Protein AF-A0A2X3H205-F1 (afdb_monomer_l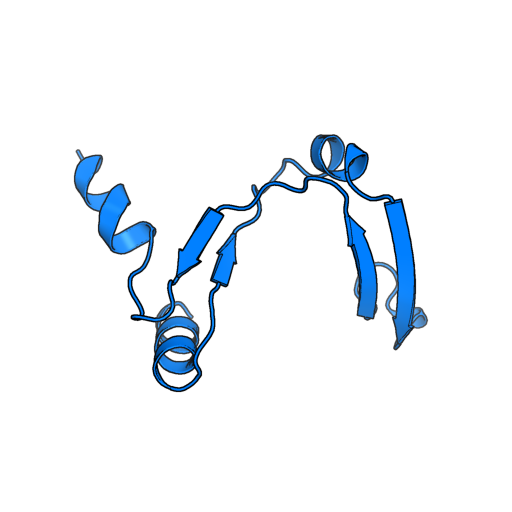ite)

InterPro domains:
  IPR004647 Fe-S hydro-lyase, tartrate dehydratase beta-type, catalytic domain [PF05683] (8-71)
  IPR036660 Fe-S hydro-lyase, tartrate dehydratase beta-type, catalytic domain superfamily [G3DSA:3.20.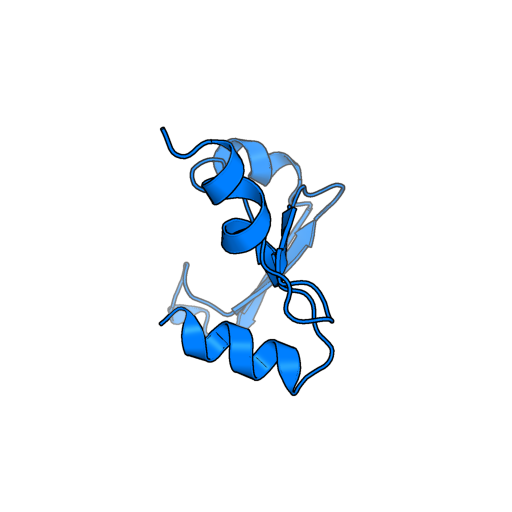130.10] (2-70)
  IPR036660 Fe-S hydro-lyase, tartrate dehydratase beta-type, catalytic domain superfamily [SSF117457] (11-68)

pLDDT: mean 87.15, std 14.91, range [45.0, 98.44]

Structure (mmCIF, N/CA/C/O backbone):
data_AF-A0A2X3H205-F1
#
_entry.id   AF-A0A2X3H205-F1
#
loop_
_atom_site.group_PDB
_atom_site.id
_atom_site.type_symbol
_atom_site.label_atom_id
_atom_site.label_alt_id
_atom_site.label_comp_id
_atom_site.label_asym_id
_atom_site.label_entity_id
_atom_site.label_seq_id
_atom_site.pdbx_PDB_ins_code
_atom_site.Cartn_x
_atom_site.Cartn_y
_atom_site.Cartn_z
_atom_site.occupancy
_atom_site.B_iso_or_equiv
_atom_site.auth_seq_id
_atom_site.auth_comp_id
_atom_site.auth_asym_id
_atom_site.auth_atom_id
_atom_site.pdbx_PDB_model_num
ATOM 1 N N . MET A 1 1 ? 18.475 8.095 -5.811 1.00 45.00 1 MET A N 1
ATOM 2 C CA . MET A 1 1 ? 17.430 7.196 -5.263 1.00 45.00 1 MET A CA 1
ATOM 3 C C . MET A 1 1 ? 16.900 6.103 -6.204 1.00 45.00 1 MET A C 1
ATOM 5 O O . MET A 1 1 ? 16.723 5.008 -5.689 1.00 45.00 1 MET A O 1
ATOM 9 N N . PRO A 1 2 ? 16.656 6.289 -7.523 1.00 47.69 2 PRO A N 1
ATOM 10 C CA . PRO A 1 2 ? 15.989 5.244 -8.327 1.00 47.69 2 PRO A CA 1
ATOM 11 C C . PRO A 1 2 ? 16.826 3.968 -8.546 1.00 47.69 2 PRO A C 1
ATOM 13 O O . PRO A 1 2 ? 16.268 2.893 -8.736 1.00 47.69 2 PRO A O 1
ATOM 16 N N . ILE A 1 3 ? 18.157 4.063 -8.471 1.00 51.97 3 ILE A N 1
ATOM 17 C CA . ILE A 1 3 ? 19.069 2.923 -8.666 1.00 51.97 3 ILE A CA 1
ATOM 18 C C . ILE A 1 3 ? 19.003 1.915 -7.506 1.00 51.97 3 ILE A C 1
ATOM 20 O O . ILE A 1 3 ? 19.030 0.715 -7.744 1.00 51.97 3 ILE A O 1
ATOM 24 N N . MET A 1 4 ? 18.853 2.370 -6.257 1.00 49.75 4 MET A N 1
ATOM 25 C CA . MET A 1 4 ? 18.955 1.496 -5.077 1.00 49.75 4 MET A CA 1
ATOM 26 C C . MET A 1 4 ? 17.786 0.499 -4.964 1.00 49.75 4 MET A C 1
ATOM 28 O O . MET A 1 4 ? 17.998 -0.664 -4.623 1.00 49.75 4 MET A O 1
ATOM 32 N N . LEU A 1 5 ? 16.568 0.928 -5.318 1.00 57.56 5 LEU A N 1
ATOM 33 C CA . LEU A 1 5 ? 15.383 0.059 -5.341 1.00 57.56 5 LEU A CA 1
ATOM 34 C C . LEU A 1 5 ? 15.426 -0.951 -6.497 1.00 57.56 5 LEU A C 1
ATOM 36 O O . LEU A 1 5 ? 15.074 -2.111 -6.304 1.00 57.56 5 LEU A O 1
ATOM 40 N N . GLN A 1 6 ? 15.914 -0.541 -7.675 1.00 56.38 6 GLN A N 1
ATOM 41 C CA . GLN A 1 6 ? 16.073 -1.445 -8.822 1.00 56.38 6 GLN A CA 1
ATOM 42 C C . GLN A 1 6 ? 17.099 -2.550 -8.539 1.00 56.38 6 GLN A C 1
ATOM 44 O O . GLN A 1 6 ? 16.876 -3.699 -8.910 1.00 56.38 6 GLN A O 1
ATOM 49 N N . THR A 1 7 ? 18.206 -2.223 -7.867 1.00 50.41 7 THR A N 1
ATOM 50 C CA . THR A 1 7 ? 19.247 -3.207 -7.536 1.00 50.41 7 THR A CA 1
ATOM 51 C C . THR A 1 7 ? 18.788 -4.197 -6.462 1.00 50.41 7 THR A C 1
ATOM 53 O O . THR A 1 7 ? 19.071 -5.386 -6.584 1.00 50.41 7 THR A O 1
ATOM 56 N N . SER A 1 8 ? 18.033 -3.755 -5.448 1.00 56.91 8 SER A N 1
ATOM 57 C CA . SER A 1 8 ? 17.502 -4.676 -4.425 1.00 56.91 8 SER A CA 1
ATOM 58 C C . SER A 1 8 ? 16.473 -5.660 -4.989 1.00 56.91 8 SER A C 1
ATOM 60 O O . SER A 1 8 ? 16.541 -6.838 -4.659 1.00 56.91 8 SER A O 1
ATOM 62 N N . ALA A 1 9 ? 15.575 -5.220 -5.881 1.00 56.06 9 ALA A N 1
ATOM 63 C CA . ALA A 1 9 ? 14.599 -6.106 -6.531 1.00 56.06 9 ALA A CA 1
ATOM 64 C C . ALA A 1 9 ? 15.236 -7.120 -7.503 1.00 56.06 9 ALA A C 1
ATOM 66 O O . ALA A 1 9 ? 14.628 -8.131 -7.823 1.00 56.06 9 ALA A O 1
ATOM 67 N N . LYS A 1 10 ? 16.466 -6.876 -7.974 1.00 53.72 10 LYS A N 1
ATOM 68 C CA . LYS A 1 10 ? 17.211 -7.856 -8.782 1.00 53.72 10 LYS A CA 1
ATOM 69 C C . LYS A 1 10 ? 17.875 -8.950 -7.949 1.00 53.72 10 LYS A C 1
ATOM 71 O O . LYS A 1 10 ? 18.036 -10.061 -8.436 1.00 53.72 10 LYS A O 1
ATOM 76 N N . ASN A 1 11 ? 18.266 -8.636 -6.716 1.00 57.91 11 ASN A N 1
ATOM 77 C CA . ASN A 1 11 ? 18.963 -9.569 -5.825 1.00 57.91 11 ASN A CA 1
ATOM 78 C C . ASN A 1 11 ? 18.021 -10.246 -4.811 1.00 57.91 11 ASN A C 1
ATOM 80 O O . ASN A 1 11 ? 18.434 -11.163 -4.106 1.00 57.91 11 ASN A O 1
ATOM 84 N N . MET A 1 12 ? 16.760 -9.809 -4.740 1.00 62.97 12 MET A N 1
ATOM 85 C CA . MET A 1 12 ? 15.677 -10.418 -3.969 1.00 62.97 12 MET A CA 1
ATOM 86 C C . MET A 1 12 ? 14.473 -10.622 -4.886 1.00 62.97 12 MET A C 1
ATOM 88 O O . MET A 1 12 ? 14.046 -9.677 -5.538 1.00 62.97 12 MET A O 1
ATOM 92 N N . VAL A 1 13 ? 13.885 -11.821 -4.910 1.00 74.94 13 VAL A N 1
ATOM 93 C CA . VAL A 1 13 ? 12.673 -12.083 -5.703 1.00 74.94 13 VAL A CA 1
ATOM 94 C C . VAL A 1 13 ? 11.500 -11.313 -5.088 1.00 74.94 13 VAL A C 1
ATOM 96 O O . VAL A 1 13 ? 10.955 -11.717 -4.063 1.00 74.94 13 VAL A O 1
ATOM 99 N N . GLY A 1 14 ? 11.126 -10.180 -5.684 1.00 85.38 14 GLY A N 1
ATOM 100 C CA . GLY A 1 14 ? 10.067 -9.314 -5.167 1.00 85.38 14 GLY A CA 1
ATOM 101 C C . GLY A 1 14 ? 9.442 -8.420 -6.236 1.00 85.38 14 GLY A C 1
ATOM 102 O O . GLY A 1 14 ? 10.035 -8.166 -7.279 1.00 85.38 14 GLY A O 1
ATOM 103 N N . VAL A 1 15 ? 8.227 -7.940 -5.961 1.00 90.44 15 VAL A N 1
ATOM 104 C CA . VAL A 1 15 ? 7.464 -7.030 -6.831 1.00 90.44 15 VAL A CA 1
ATOM 105 C C . VAL A 1 15 ? 7.228 -5.715 -6.094 1.00 90.44 15 VAL A C 1
ATOM 107 O O . VAL A 1 15 ? 6.844 -5.717 -4.924 1.00 90.44 15 VAL A O 1
ATOM 110 N N . SER A 1 16 ? 7.417 -4.584 -6.777 1.00 92.62 16 SER A N 1
ATOM 111 C CA . SER A 1 16 ? 7.061 -3.262 -6.251 1.00 92.62 16 SER A CA 1
ATOM 112 C C . SER A 1 16 ? 5.698 -2.827 -6.781 1.00 92.62 16 SER A C 1
ATOM 114 O O . SER A 1 16 ? 5.504 -2.692 -7.992 1.00 92.62 16 SER A O 1
ATOM 116 N N . LEU A 1 17 ? 4.758 -2.592 -5.867 1.00 93.69 17 LEU A N 1
ATOM 117 C CA . LEU A 1 17 ? 3.395 -2.169 -6.172 1.00 93.69 17 LEU A CA 1
ATOM 118 C C . LEU A 1 17 ? 3.247 -0.665 -5.927 1.00 93.69 17 LEU A C 1
ATOM 120 O O . LEU A 1 17 ? 3.497 -0.171 -4.829 1.00 93.69 17 LEU A O 1
ATOM 124 N N . LEU A 1 18 ? 2.826 0.064 -6.955 1.00 93.81 18 LEU A N 1
ATOM 125 C CA . LEU A 1 18 ? 2.584 1.500 -6.910 1.00 93.81 18 LEU A CA 1
ATOM 126 C C . LEU A 1 18 ? 1.115 1.770 -6.585 1.00 93.81 18 LEU A C 1
ATOM 128 O O . LEU A 1 18 ? 0.211 1.297 -7.280 1.00 93.81 18 LEU A O 1
ATOM 132 N N . GLY A 1 19 ? 0.883 2.564 -5.542 1.00 92.31 19 GLY A N 1
ATOM 133 C CA . GLY A 1 19 ? -0.409 3.191 -5.284 1.00 92.31 19 GLY A CA 1
ATOM 134 C C . GLY A 1 19 ? -0.592 4.460 -6.119 1.00 92.31 19 GLY A C 1
ATOM 135 O O . GLY A 1 19 ? 0.376 5.090 -6.544 1.00 92.31 19 GLY A O 1
ATOM 136 N N . ILE A 1 20 ? -1.845 4.862 -6.326 1.00 92.25 20 ILE A 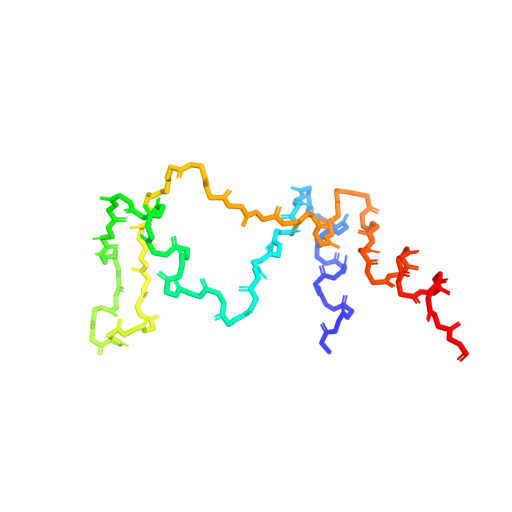N 1
ATOM 137 C CA . ILE A 1 20 ? -2.160 6.140 -6.972 1.00 92.25 20 ILE A CA 1
ATOM 138 C C . ILE A 1 20 ? -2.030 7.272 -5.947 1.00 92.25 20 ILE A C 1
ATOM 140 O O . ILE A 1 20 ? -2.776 7.324 -4.966 1.00 92.25 20 ILE A O 1
ATOM 144 N N . GLY A 1 21 ? -1.084 8.183 -6.184 1.00 92.06 21 GLY A N 1
ATOM 145 C CA . GLY A 1 21 ? -0.900 9.383 -5.367 1.00 92.06 21 GLY A CA 1
ATOM 146 C C . GLY A 1 21 ? -2.121 10.306 -5.426 1.00 92.06 21 GLY A C 1
ATOM 147 O O . GLY A 1 21 ? -2.752 10.444 -6.469 1.00 92.06 21 GLY A O 1
ATOM 148 N N . GLY A 1 22 ? -2.480 10.916 -4.294 1.00 94.31 22 GLY A N 1
ATOM 149 C CA . GLY A 1 22 ? -3.623 11.837 -4.190 1.00 94.31 22 GLY A CA 1
ATOM 150 C C . GLY A 1 22 ? -5.007 11.175 -4.129 1.00 94.31 22 GLY A C 1
ATOM 151 O O . GLY A 1 22 ? -5.986 11.848 -3.831 1.00 94.31 22 GLY A O 1
ATOM 152 N N . ALA A 1 23 ? -5.115 9.859 -4.333 1.00 92.44 23 ALA A N 1
ATOM 153 C CA . ALA A 1 23 ? -6.394 9.139 -4.330 1.00 92.44 23 ALA A CA 1
ATOM 154 C C . ALA A 1 23 ? -6.789 8.558 -2.955 1.00 92.44 23 ALA A C 1
ATOM 156 O O . ALA A 1 23 ? -7.629 7.659 -2.884 1.00 92.44 23 ALA A O 1
ATOM 157 N N . SER A 1 24 ? -6.198 9.039 -1.855 1.00 90.38 24 SER A N 1
ATOM 158 C CA . SER A 1 24 ? -6.364 8.448 -0.516 1.00 90.38 24 SER A CA 1
ATOM 159 C C . SER A 1 24 ? -7.828 8.388 -0.071 1.00 90.38 24 SER A C 1
ATOM 161 O O . SER A 1 24 ? -8.295 7.317 0.295 1.00 90.38 24 SER A O 1
ATOM 163 N N . ALA A 1 25 ? -8.580 9.486 -0.196 1.00 92.19 25 ALA A N 1
ATOM 164 C CA . ALA A 1 25 ? -9.983 9.554 0.226 1.00 92.19 25 ALA A CA 1
ATOM 165 C C . ALA A 1 25 ? -10.892 8.539 -0.495 1.00 92.19 25 ALA A C 1
ATOM 167 O O . ALA A 1 25 ? -11.804 7.971 0.105 1.00 92.19 25 ALA A O 1
ATOM 168 N N . ILE A 1 26 ? -10.637 8.282 -1.781 1.00 92.06 26 ILE A N 1
ATOM 169 C CA . ILE A 1 26 ? -11.380 7.281 -2.561 1.00 92.06 26 ILE A CA 1
ATOM 170 C C . ILE A 1 26 ? -10.950 5.876 -2.135 1.00 92.06 26 ILE A C 1
ATOM 172 O O . ILE A 1 26 ? -11.792 5.008 -1.901 1.00 92.06 26 ILE A O 1
ATOM 176 N N . ASN A 1 27 ? -9.643 5.673 -1.986 1.00 91.31 27 ASN A N 1
ATOM 177 C CA . ASN A 1 27 ? -9.055 4.389 -1.639 1.00 91.31 27 ASN A CA 1
ATOM 178 C C . ASN A 1 27 ? -9.403 3.928 -0.213 1.00 91.31 27 ASN A C 1
ATOM 180 O O . ASN A 1 27 ? -9.477 2.722 0.023 1.00 91.31 27 ASN A O 1
ATOM 184 N N . THR A 1 28 ? -9.703 4.843 0.717 1.00 92.38 28 THR A N 1
ATOM 185 C CA . THR A 1 28 ? -10.143 4.505 2.084 1.00 92.38 28 THR A CA 1
ATOM 186 C C . THR A 1 28 ? -11.398 3.628 2.103 1.00 92.38 28 THR A C 1
ATOM 188 O O . THR A 1 28 ? -11.551 2.814 3.008 1.00 92.38 28 THR A O 1
ATOM 191 N N . LYS A 1 29 ? -12.253 3.685 1.069 1.00 94.06 29 LYS A N 1
ATOM 192 C CA . LYS A 1 29 ? -13.434 2.803 0.931 1.00 94.06 29 LYS A CA 1
ATOM 193 C C . LYS A 1 29 ? -13.084 1.307 0.894 1.00 94.06 29 LYS A C 1
ATOM 195 O O . LYS A 1 29 ? -13.939 0.463 1.163 1.00 94.06 29 LYS A O 1
ATOM 200 N N . HIS A 1 30 ? -11.841 0.983 0.549 1.00 95.38 30 HIS A N 1
ATOM 201 C CA . HIS A 1 30 ? -11.336 -0.383 0.446 1.00 95.38 30 HIS A CA 1
ATOM 202 C C . HIS A 1 30 ? -10.631 -0.868 1.720 1.00 95.38 30 HIS A C 1
ATOM 204 O O . HIS A 1 30 ? -10.329 -2.055 1.816 1.00 95.38 30 HIS A O 1
ATOM 210 N N . VAL A 1 31 ? -10.391 0.002 2.706 1.00 96.25 31 VAL A N 1
ATOM 211 C CA . VAL A 1 31 ? -9.800 -0.370 4.001 1.00 96.25 31 VAL A CA 1
ATOM 212 C C . VAL A 1 31 ? -10.872 -1.027 4.874 1.00 96.25 31 VAL A C 1
ATOM 214 O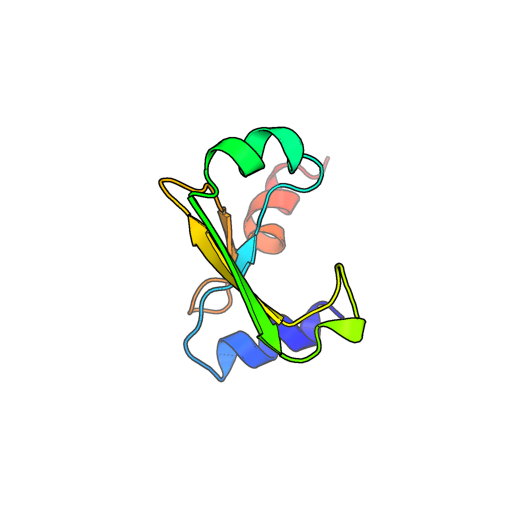 O . VAL A 1 31 ? -11.947 -0.458 5.051 1.00 96.25 31 VAL A O 1
ATOM 217 N N . LYS A 1 32 ? -10.605 -2.218 5.427 1.00 97.62 32 LYS A N 1
ATOM 218 C CA . LYS A 1 32 ? -11.533 -2.898 6.359 1.00 97.62 32 LYS A CA 1
ATOM 219 C C . LYS A 1 32 ? -11.076 -2.870 7.805 1.00 97.62 32 LYS A C 1
ATOM 221 O O . LYS A 1 32 ? -11.919 -2.902 8.692 1.00 97.62 32 LYS A O 1
ATOM 226 N N . SER A 1 33 ? -9.772 -2.803 8.052 1.00 97.81 33 SER A N 1
ATOM 227 C CA . SER A 1 33 ? -9.243 -2.634 9.402 1.00 97.81 33 SER A CA 1
ATOM 228 C C . SER A 1 33 ? -7.864 -1.992 9.384 1.00 97.81 33 SER A C 1
ATOM 230 O O . SER A 1 33 ? -7.124 -2.098 8.402 1.00 97.81 33 SER A O 1
ATOM 232 N N . VAL A 1 34 ? -7.543 -1.317 10.487 1.00 97.38 34 VAL A N 1
ATOM 233 C CA . VAL A 1 34 ? -6.239 -0.717 10.767 1.00 97.38 34 VAL A CA 1
ATOM 234 C C . VAL A 1 34 ? -5.896 -1.025 12.219 1.00 97.38 34 VAL A C 1
ATOM 236 O O . VAL A 1 34 ? -6.671 -0.705 13.116 1.00 97.38 34 VAL A O 1
ATOM 239 N N . GLU A 1 35 ? -4.738 -1.631 12.438 1.00 98.19 35 GLU A N 1
ATOM 240 C CA . GLU A 1 35 ? -4.195 -1.951 13.758 1.00 98.19 35 GLU A CA 1
ATOM 241 C C . GLU A 1 35 ? -2.781 -1.374 13.860 1.00 98.19 35 GLU A C 1
ATOM 243 O O . GLU A 1 35 ? -1.968 -1.561 12.952 1.00 98.19 35 GLU A O 1
ATOM 248 N N . ILE A 1 36 ? -2.481 -0.659 14.946 1.00 98.31 36 ILE A N 1
ATOM 249 C CA . ILE A 1 36 ? -1.121 -0.186 15.233 1.00 98.31 36 ILE A CA 1
ATOM 250 C C . ILE A 1 36 ? -0.351 -1.348 15.862 1.00 98.31 36 ILE A C 1
ATOM 252 O O . ILE A 1 36 ? -0.739 -1.832 16.920 1.00 98.31 36 ILE A O 1
ATOM 256 N N . LEU A 1 37 ? 0.738 -1.778 15.221 1.00 98.38 37 LEU A N 1
ATOM 257 C CA . LEU A 1 37 ? 1.570 -2.885 15.705 1.00 98.38 37 LEU A CA 1
ATOM 258 C C . LEU A 1 37 ? 2.759 -2.418 16.554 1.00 98.38 37 LEU A C 1
ATOM 260 O O . LEU A 1 37 ? 3.205 -3.152 17.429 1.00 98.38 37 LEU A O 1
ATOM 264 N N . ALA A 1 38 ? 3.303 -1.229 16.278 1.00 98.38 38 ALA A N 1
ATOM 265 C CA . ALA A 1 38 ? 4.458 -0.685 16.991 1.00 98.38 38 ALA A CA 1
ATOM 266 C C . ALA A 1 38 ? 4.555 0.842 16.838 1.00 98.38 38 ALA A C 1
ATOM 268 O O . ALA A 1 38 ? 4.049 1.400 15.859 1.00 98.38 38 ALA A O 1
ATOM 269 N N . TYR A 1 39 ? 5.257 1.487 17.777 1.00 98.12 39 TYR A N 1
ATOM 270 C CA . TYR A 1 39 ? 5.587 2.921 17.773 1.00 98.12 39 TYR A CA 1
ATOM 271 C C . TYR A 1 39 ? 4.356 3.842 17.689 1.00 98.12 39 TYR A C 1
ATOM 273 O O . TYR A 1 39 ? 4.260 4.709 16.819 1.00 98.12 39 TYR A O 1
ATOM 281 N N . GLY A 1 40 ? 3.358 3.612 18.550 1.00 97.75 40 GLY A N 1
ATOM 282 C CA . GLY A 1 40 ? 2.083 4.341 18.528 1.00 97.75 40 GLY A CA 1
ATOM 283 C C . GLY A 1 40 ? 2.221 5.847 18.775 1.00 97.75 40 GLY A C 1
ATOM 284 O O . GLY A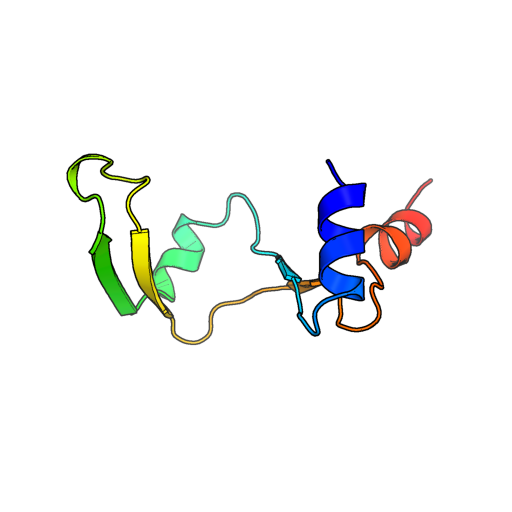 1 40 ? 1.435 6.631 18.244 1.00 97.75 40 GLY A O 1
ATOM 285 N N . GLU A 1 41 ? 3.254 6.254 19.505 1.00 98.06 41 GLU A N 1
ATOM 286 C CA . GLU A 1 41 ? 3.620 7.644 19.773 1.00 98.06 41 GLU A CA 1
ATOM 287 C C . GLU A 1 41 ? 3.956 8.447 18.506 1.00 98.06 41 GLU A C 1
ATOM 289 O O . GLU A 1 41 ? 3.783 9.663 18.497 1.00 98.06 41 GLU A O 1
ATOM 294 N N . LEU A 1 42 ? 4.353 7.780 17.413 1.00 98.44 42 LEU A N 1
ATOM 295 C CA . LEU A 1 42 ? 4.609 8.416 16.113 1.00 98.44 42 LEU A CA 1
ATOM 296 C C . LEU A 1 42 ? 3.320 8.731 15.328 1.00 98.44 42 LEU A C 1
ATOM 298 O O . LEU A 1 42 ? 3.367 9.252 14.212 1.00 98.44 42 LEU A O 1
ATOM 302 N N . GLY A 1 43 ? 2.147 8.379 15.864 1.00 97.19 43 GLY A N 1
ATOM 303 C CA . GLY A 1 43 ? 0.850 8.691 15.267 1.00 97.19 43 GLY A CA 1
ATOM 304 C C . GLY A 1 43 ? 0.697 8.158 13.837 1.00 97.19 43 GLY A C 1
ATOM 305 O O . GLY A 1 43 ? 0.632 6.947 13.591 1.00 97.19 43 GLY A O 1
ATOM 306 N N . THR A 1 44 ? 0.611 9.062 12.858 1.00 95.75 44 THR A N 1
ATOM 307 C CA . THR A 1 44 ? 0.423 8.717 11.437 1.00 95.75 44 THR A CA 1
ATOM 308 C C . THR A 1 44 ? 1.568 7.887 10.863 1.00 95.75 44 THR A C 1
ATOM 310 O O . THR A 1 44 ? 1.320 7.057 9.988 1.00 95.75 44 THR A O 1
ATOM 313 N N . GLU A 1 45 ? 2.774 8.022 11.410 1.00 97.69 45 GLU A N 1
ATOM 314 C CA . GLU A 1 45 ? 3.991 7.349 10.937 1.00 97.69 45 GLU A CA 1
ATOM 315 C C . GLU A 1 45 ? 4.239 5.984 11.606 1.00 97.69 45 GLU A C 1
ATOM 317 O O . GLU A 1 45 ? 5.157 5.265 11.220 1.00 97.69 45 GLU A O 1
ATOM 322 N N . SER A 1 46 ? 3.399 5.582 12.570 1.00 98.31 46 SER A N 1
ATOM 323 C CA . SER A 1 46 ? 3.516 4.283 13.250 1.00 98.31 46 SER A CA 1
ATOM 324 C C . SER A 1 46 ? 3.353 3.084 12.305 1.00 98.31 46 SER A C 1
ATOM 326 O O . SER A 1 46 ? 2.672 3.178 11.274 1.00 98.31 46 SER A O 1
ATOM 328 N N . ILE A 1 47 ? 3.915 1.929 12.683 1.00 98.06 47 ILE A N 1
ATOM 329 C CA . ILE A 1 47 ? 3.780 0.683 11.915 1.00 98.06 47 ILE A CA 1
ATOM 330 C C . ILE A 1 47 ? 2.358 0.146 12.077 1.00 98.06 47 ILE A C 1
ATOM 332 O O . ILE A 1 47 ? 1.898 -0.105 13.194 1.00 98.06 47 ILE A O 1
ATOM 336 N N . LYS A 1 48 ? 1.666 -0.060 10.952 1.00 97.75 48 LYS A N 1
ATOM 337 C CA . LYS A 1 48 ? 0.259 -0.472 10.919 1.00 97.75 48 LYS A CA 1
ATOM 338 C C . LYS A 1 48 ? 0.069 -1.759 10.128 1.00 97.75 48 LYS A C 1
ATOM 340 O O . LYS A 1 48 ? 0.587 -1.894 9.020 1.00 97.75 48 LYS A O 1
ATOM 345 N N . LYS A 1 49 ? -0.747 -2.667 10.659 1.00 98.00 49 LYS A N 1
ATOM 346 C CA . LYS A 1 49 ? -1.355 -3.757 9.895 1.00 98.00 49 LYS A CA 1
ATOM 347 C C . LYS A 1 49 ? -2.669 -3.253 9.324 1.00 98.00 49 LYS A C 1
ATOM 349 O O . LYS A 1 49 ? -3.567 -2.871 10.070 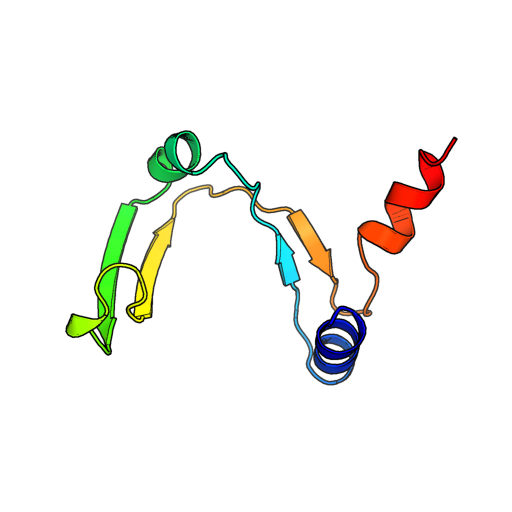1.00 98.00 49 LYS A O 1
ATOM 354 N N . ILE A 1 50 ? -2.771 -3.233 8.001 1.00 96.88 50 ILE A N 1
ATOM 355 C CA . ILE A 1 50 ? -3.953 -2.735 7.299 1.00 96.88 50 ILE A CA 1
ATOM 356 C C . ILE A 1 50 ? -4.517 -3.864 6.449 1.00 96.88 50 ILE A C 1
ATOM 358 O O . ILE A 1 50 ? -3.797 -4.454 5.642 1.00 96.88 50 ILE A O 1
ATOM 362 N N . TYR A 1 51 ? -5.803 -4.159 6.625 1.00 97.31 51 TYR A N 1
ATOM 363 C CA . TYR A 1 51 ? -6.518 -5.082 5.751 1.00 97.31 51 TYR A CA 1
ATOM 364 C C . TYR A 1 51 ? -7.295 -4.302 4.698 1.00 97.31 51 TYR A C 1
ATOM 366 O O . TYR A 1 51 ? -8.045 -3.374 5.022 1.00 97.31 51 TYR A O 1
ATOM 374 N N . PHE A 1 52 ? -7.175 -4.733 3.445 1.00 95.75 52 PHE A N 1
ATOM 375 C CA . PHE A 1 52 ? -7.913 -4.168 2.329 1.00 95.75 52 PHE A CA 1
ATOM 376 C C . PHE A 1 52 ? -8.755 -5.223 1.609 1.00 95.75 52 PHE A C 1
ATOM 378 O O . PHE A 1 52 ? -8.352 -6.376 1.493 1.00 95.75 52 PHE A O 1
ATOM 385 N N . ASP A 1 53 ? -9.881 -4.796 1.043 1.00 95.75 53 ASP A N 1
ATOM 386 C CA . ASP A 1 53 ? -10.695 -5.581 0.112 1.00 95.75 53 ASP A CA 1
ATOM 387 C C . ASP A 1 53 ? -10.724 -4.884 -1.252 1.00 95.75 53 ASP A C 1
ATOM 389 O O . ASP A 1 53 ? -11.185 -3.742 -1.373 1.00 95.75 53 ASP A O 1
ATOM 393 N N . ARG A 1 54 ? -10.243 -5.580 -2.288 1.00 94.19 54 ARG A N 1
ATOM 394 C CA . ARG A 1 54 ? -10.199 -5.086 -3.677 1.00 94.19 54 ARG A CA 1
ATOM 395 C C . ARG A 1 54 ? -9.471 -3.740 -3.833 1.00 94.19 54 ARG A C 1
ATOM 397 O O . ARG A 1 54 ? -9.940 -2.846 -4.533 1.00 94.19 54 ARG A O 1
ATOM 404 N N . TYR A 1 55 ? -8.309 -3.601 -3.194 1.00 93.94 55 TYR A N 1
ATOM 405 C CA . TYR A 1 55 ? -7.444 -2.429 -3.349 1.00 93.94 55 TYR A CA 1
ATOM 406 C C . TYR A 1 55 ? -6.680 -2.461 -4.675 1.00 93.94 55 TYR A C 1
ATOM 408 O O . TYR A 1 55 ? -6.157 -3.499 -5.077 1.00 93.94 55 TYR A O 1
ATOM 416 N N . ARG A 1 56 ? -6.609 -1.317 -5.360 1.00 91.00 56 ARG A N 1
ATOM 417 C CA . ARG A 1 56 ? -6.001 -1.212 -6.692 1.00 91.00 56 ARG A CA 1
ATOM 418 C C . ARG A 1 56 ? -4.569 -0.700 -6.602 1.00 91.00 56 ARG A C 1
ATOM 420 O O . ARG A 1 56 ? -4.309 0.330 -5.987 1.00 91.00 56 ARG A O 1
ATOM 427 N N . VAL A 1 57 ? -3.667 -1.397 -7.283 1.00 94.50 57 VAL A N 1
ATOM 428 C CA . VAL A 1 57 ? -2.242 -1.066 -7.410 1.00 94.50 57 VAL A CA 1
ATOM 429 C C . VAL A 1 57 ? -1.756 -1.378 -8.819 1.00 94.50 57 VAL A C 1
ATOM 431 O O . VAL A 1 57 ? -2.409 -2.113 -9.560 1.00 94.50 57 VAL A O 1
ATOM 434 N N . ILE A 1 58 ? -0.606 -0.817 -9.181 1.00 95.06 58 ILE A N 1
ATOM 435 C CA . ILE A 1 58 ? 0.073 -1.060 -10.456 1.00 95.06 58 ILE A CA 1
ATOM 436 C C . ILE A 1 58 ? 1.420 -1.724 -10.170 1.00 95.06 58 ILE A C 1
ATOM 438 O O . ILE A 1 58 ? 2.107 -1.333 -9.230 1.00 95.06 58 ILE A O 1
ATOM 442 N N . VAL A 1 59 ? 1.829 -2.694 -10.988 1.00 94.06 59 VAL A N 1
ATOM 443 C CA . VAL A 1 59 ? 3.196 -3.229 -10.928 1.00 94.06 59 VAL A CA 1
ATOM 444 C C . VAL A 1 59 ? 4.161 -2.157 -11.435 1.00 94.06 59 VAL A C 1
ATOM 446 O O . VAL A 1 59 ? 4.173 -1.822 -12.617 1.00 94.06 59 VAL A O 1
ATOM 449 N N . GLY A 1 60 ? 4.937 -1.577 -10.522 1.00 93.56 60 GLY A N 1
ATOM 450 C CA . GLY A 1 60 ? 5.955 -0.580 -10.845 1.00 93.56 60 GLY A CA 1
ATOM 451 C C . GLY A 1 60 ? 7.284 -1.204 -11.242 1.00 93.56 60 GLY A C 1
ATOM 452 O O . GLY A 1 60 ? 7.923 -0.723 -12.177 1.00 93.56 60 GLY A O 1
ATOM 453 N N . ILE A 1 61 ? 7.684 -2.256 -10.522 1.00 92.38 61 ILE A N 1
ATOM 454 C CA . ILE A 1 61 ? 8.883 -3.058 -10.787 1.00 92.38 61 ILE A CA 1
ATOM 455 C C . ILE A 1 61 ? 8.496 -4.531 -10.659 1.00 92.38 61 ILE A C 1
ATOM 457 O O . ILE A 1 61 ? 7.943 -4.913 -9.624 1.00 92.38 61 ILE A O 1
ATOM 461 N N . ASP A 1 62 ? 8.754 -5.327 -11.693 1.00 91.00 62 ASP A N 1
ATOM 462 C CA . ASP A 1 62 ? 8.514 -6.774 -11.671 1.00 91.00 62 ASP A CA 1
ATOM 463 C C . ASP A 1 62 ? 9.723 -7.560 -11.129 1.00 91.00 62 ASP A C 1
ATOM 465 O O . ASP A 1 62 ? 10.767 -6.993 -10.799 1.00 91.00 62 ASP A O 1
ATOM 469 N N . THR A 1 63 ? 9.581 -8.884 -11.039 1.00 89.06 63 THR A N 1
ATOM 470 C CA . THR A 1 63 ? 10.623 -9.793 -10.532 1.00 89.06 63 THR A CA 1
ATOM 471 C C . THR A 1 63 ? 11.839 -9.922 -11.450 1.00 89.06 63 THR A C 1
ATOM 473 O O . THR A 1 63 ? 12.844 -10.497 -11.044 1.00 89.06 63 THR A O 1
ATOM 476 N N . GLU A 1 64 ? 11.771 -9.411 -12.678 1.00 88.50 64 GLU A N 1
ATOM 477 C CA . GLU A 1 64 ? 12.882 -9.403 -13.636 1.00 88.50 64 GLU A CA 1
ATOM 478 C C . GLU A 1 64 ? 13.642 -8.062 -13.609 1.00 88.50 64 GLU A C 1
ATOM 480 O O . GLU A 1 64 ? 14.659 -7.871 -14.286 1.00 88.50 64 GLU A O 1
ATOM 485 N N . GLY A 1 65 ? 13.177 -7.111 -12.792 1.00 86.88 65 GLY A N 1
ATOM 486 C CA . GLY A 1 65 ? 13.728 -5.766 -12.700 1.00 86.88 65 GLY A CA 1
ATOM 487 C C . GLY A 1 65 ? 13.297 -4.847 -13.846 1.00 86.88 65 GLY A C 1
ATOM 488 O O . GLY A 1 65 ? 13.908 -3.781 -14.025 1.00 86.88 65 GLY A O 1
ATOM 489 N N . ASN A 1 66 ? 12.264 -5.217 -14.612 1.00 89.62 66 ASN A N 1
ATOM 490 C CA . ASN A 1 66 ? 11.624 -4.298 -15.547 1.00 89.62 66 ASN A CA 1
ATOM 491 C C . ASN A 1 66 ? 10.863 -3.235 -14.758 1.00 89.62 66 ASN A C 1
ATOM 493 O O . ASN A 1 66 ? 10.345 -3.488 -13.674 1.00 89.62 66 ASN A O 1
ATOM 497 N N . THR A 1 67 ? 10.797 -2.021 -15.303 1.00 92.44 67 THR A N 1
ATOM 498 C CA . THR A 1 67 ? 10.148 -0.892 -14.626 1.00 92.44 67 THR A CA 1
ATOM 499 C C . THR A 1 67 ? 9.156 -0.199 -15.537 1.00 92.44 67 THR A C 1
ATOM 501 O O . THR A 1 67 ? 9.516 0.123 -16.678 1.00 92.44 67 THR A O 1
ATOM 504 N N . LEU A 1 68 ? 7.991 0.154 -14.992 1.00 91.88 68 LEU A N 1
ATOM 505 C CA . LEU A 1 68 ? 6.934 0.880 -15.698 1.00 91.88 68 LEU A CA 1
ATOM 506 C C . LEU A 1 68 ? 7.462 2.158 -16.371 1.00 91.88 68 LEU A C 1
ATOM 508 O O . LEU A 1 68 ? 7.137 2.443 -17.520 1.00 91.88 68 LEU A O 1
ATOM 512 N N . GLN A 1 69 ? 8.338 2.910 -15.696 1.00 89.62 69 GLN A N 1
ATOM 513 C CA . GLN A 1 69 ? 8.873 4.168 -16.226 1.00 89.62 69 GLN A CA 1
ATOM 514 C C . GLN A 1 69 ? 9.729 3.959 -17.484 1.00 89.62 69 GLN A C 1
ATOM 516 O O . GLN A 1 69 ? 9.626 4.739 -18.427 1.00 89.62 69 GLN A O 1
ATOM 521 N N . LYS A 1 70 ? 10.562 2.909 -17.529 1.00 89.94 70 LYS A N 1
ATOM 522 C CA . LYS A 1 70 ? 11.391 2.603 -18.712 1.00 89.94 70 LYS A CA 1
ATOM 523 C C . LYS A 1 70 ? 10.549 2.122 -19.897 1.00 89.94 70 LYS A C 1
ATOM 525 O O . LYS A 1 70 ? 10.909 2.426 -21.031 1.00 89.94 70 LYS A O 1
ATOM 530 N N . GLN A 1 71 ? 9.468 1.385 -19.633 1.00 90.88 71 GLN A N 1
ATOM 531 C CA . GLN A 1 71 ? 8.602 0.802 -20.662 1.00 90.88 71 GLN A CA 1
ATOM 532 C C . GLN A 1 71 ? 7.612 1.817 -21.241 1.00 90.88 71 GLN A C 1
ATOM 534 O O . GLN A 1 71 ? 7.483 1.917 -22.460 1.00 90.88 71 GLN A O 1
ATOM 539 N N . GLU A 1 72 ? 6.936 2.587 -20.387 1.00 92.69 72 GLU A N 1
ATOM 540 C CA . GLU A 1 72 ? 5.783 3.386 -20.808 1.00 92.69 72 GLU A CA 1
ATOM 541 C C . GLU A 1 72 ? 6.126 4.848 -21.083 1.00 92.69 72 GLU A C 1
ATOM 543 O O . GLU A 1 72 ? 5.691 5.380 -22.098 1.00 92.69 72 GLU A O 1
ATOM 548 N N . VAL A 1 73 ? 6.950 5.509 -20.258 1.00 90.31 73 VAL A N 1
ATOM 549 C CA . VAL A 1 73 ? 7.208 6.960 -20.415 1.00 90.31 73 VAL A CA 1
ATOM 550 C C . VAL A 1 73 ? 7.799 7.278 -21.788 1.00 90.31 73 VAL A C 1
ATOM 552 O O . VAL A 1 73 ? 7.400 8.249 -22.423 1.00 90.31 73 VAL A O 1
ATOM 555 N N . ARG A 1 74 ? 8.700 6.423 -22.290 1.00 89.00 74 ARG A N 1
ATOM 556 C CA . ARG A 1 74 ? 9.324 6.595 -23.612 1.00 89.00 74 ARG A CA 1
ATOM 557 C C . ARG A 1 74 ? 8.321 6.578 -24.767 1.00 89.00 74 ARG A C 1
ATOM 559 O O . ARG A 1 74 ? 8.574 7.238 -25.763 1.00 89.00 74 ARG A O 1
ATOM 566 N N . LYS A 1 75 ? 7.199 5.859 -24.643 1.00 91.56 75 LYS A N 1
ATOM 567 C CA . LYS A 1 75 ? 6.171 5.772 -25.697 1.00 91.56 75 LYS A CA 1
ATOM 568 C C . LYS A 1 75 ? 5.399 7.081 -25.880 1.00 91.56 75 LYS A C 1
ATOM 570 O O . LYS A 1 75 ? 4.819 7.295 -26.937 1.00 91.56 75 LYS A O 1
ATOM 575 N N . TYR A 1 76 ? 5.383 7.932 -24.854 1.00 90.00 76 TYR A N 1
ATOM 576 C CA . TYR A 1 76 ? 4.605 9.173 -24.821 1.00 90.00 76 TYR A CA 1
ATOM 577 C C . TYR A 1 76 ? 5.476 10.429 -24.684 1.00 90.00 76 TYR A C 1
ATOM 579 O O . TYR A 1 76 ? 4.940 11.534 -24.599 1.00 90.00 76 TYR A O 1
ATOM 587 N N . ALA A 1 77 ? 6.803 10.277 -24.651 1.00 86.31 77 ALA A N 1
ATOM 588 C CA . ALA A 1 77 ? 7.730 11.398 -24.726 1.00 86.31 77 ALA A CA 1
ATOM 589 C C . ALA A 1 77 ? 7.620 12.026 -26.126 1.00 86.31 77 ALA A C 1
ATOM 591 O O . ALA A 1 77 ? 7.889 11.353 -27.120 1.00 86.31 77 ALA A O 1
ATOM 592 N N . ARG A 1 78 ? 7.152 13.277 -26.189 1.00 77.69 78 ARG A N 1
ATOM 593 C CA . ARG A 1 78 ? 7.128 14.093 -27.410 1.00 77.69 78 ARG A CA 1
ATOM 594 C C . ARG A 1 78 ? 8.459 14.796 -27.613 1.00 77.69 78 ARG A C 1
ATOM 596 O O . ARG A 1 78 ? 9.055 15.192 -26.586 1.00 77.69 78 ARG A O 1
#

Foldseek 3Di:
DVVVVLVVLQVDQDWDWADDPPCVVVQVVFWDDKDFPDDCVVPPPGDIDIDGDPGDTDGQAHSNSDGPCVPPVVVPDD

Secondary structure (DSSP, 8-state):
-HHHHHHHHHHTT--EEEPPTT-HHHHGGGEEEEEEEE-GGGGGGSEEEEEESS---EEEE-TT--BHIIIIIHHH--

Organism: Klebsiella pneumoniae (NCBI:txid573)

Sequence (78 aa):
MPIMLQTSAKNMVGVSLLGIGGASAINTKHVKSVEILAYGELGTESIKKIYFDRYRVIVGIDTEGNTLQKQEVRKYAR

Radius of gyration: 15.92 Å; chains: 1; bounding box: 33×26×47 Å